Protein AF-A0A9E4I999-F1 (afdb_monomer_lite)

Foldseek 3Di:
DLPQWDWDDPDPPDIWIWHQDPNDIDTPDDDDDD

Radius of gyration: 10.58 Å; chains: 1; bounding box: 24×13×30 Å

Secondary structure (DSSP, 8-state):
--TT-EEEESSSS-EEEEEEETTEEEEEE-----

Sequence (34 aa):
SLSGWWSRRLNREHRLVYRVHNDQLQIAQCRYRH

pLDDT: mean 89.25, std 10.34, range [64.25, 97.06]

Structure (mmCIF, N/CA/C/O backbone):
data_AF-A0A9E4I999-F1
#
_entry.id   AF-A0A9E4I999-F1
#
loop_
_atom_site.group_PDB
_atom_site.id
_atom_site.type_symbol
_atom_site.label_atom_id
_atom_site.label_alt_id
_atom_site.label_comp_id
_atom_site.label_asym_id
_atom_site.label_entity_id
_atom_site.label_seq_id
_atom_site.pdbx_PDB_ins_code
_atom_site.Cartn_x
_atom_site.Cartn_y
_atom_site.Cartn_z
_atom_site.occupancy
_atom_site.B_iso_or_equiv
_atom_site.auth_seq_id
_atom_site.auth_comp_id
_atom_site.auth_asym_id
_atom_site.auth_atom_id
_atom_site.pdbx_PDB_model_num
ATOM 1 N N . SER A 1 1 ? 8.816 3.724 10.115 1.00 64.56 1 SER A N 1
ATOM 2 C CA . SER A 1 1 ? 8.387 2.321 9.948 1.00 64.56 1 SER A CA 1
ATOM 3 C C . SER A 1 1 ? 7.304 2.256 8.880 1.00 64.56 1 SER A C 1
ATOM 5 O O . SER A 1 1 ? 6.439 3.120 8.889 1.00 64.56 1 SER A O 1
ATOM 7 N N . LEU A 1 2 ? 7.333 1.265 7.982 1.00 64.44 2 LEU A N 1
ATOM 8 C CA . LEU A 1 2 ? 6.231 0.960 7.050 1.00 64.44 2 LEU A CA 1
ATOM 9 C C . LEU A 1 2 ? 5.155 0.056 7.698 1.00 64.44 2 LEU A C 1
ATOM 11 O O . LEU A 1 2 ? 4.390 -0.587 6.986 1.00 64.44 2 LEU A O 1
ATOM 15 N N . SER A 1 3 ? 5.093 -0.026 9.035 1.00 79.31 3 SER A N 1
ATOM 16 C CA . SER A 1 3 ? 4.074 -0.802 9.758 1.00 79.31 3 SER A CA 1
ATOM 17 C C . SER A 1 3 ? 2.669 -0.487 9.230 1.00 79.31 3 SER A C 1
ATOM 19 O O . SER A 1 3 ? 2.248 0.668 9.220 1.00 79.31 3 SER A O 1
ATOM 21 N N . GLY A 1 4 ? 1.962 -1.521 8.768 1.00 89.00 4 GLY A N 1
ATOM 22 C CA . GLY A 1 4 ? 0.616 -1.409 8.195 1.00 89.00 4 GLY A CA 1
ATOM 23 C C . GLY A 1 4 ? 0.553 -1.167 6.682 1.00 89.00 4 GLY A C 1
ATOM 24 O O . GLY A 1 4 ? -0.544 -1.017 6.156 1.00 89.00 4 GLY A O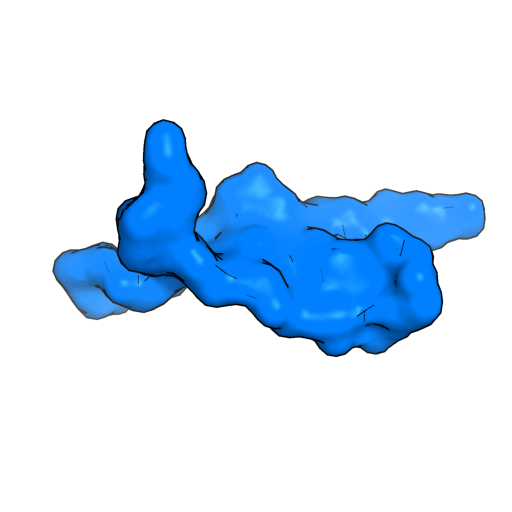 1
ATOM 25 N N . TRP A 1 5 ? 1.687 -1.136 5.974 1.00 95.38 5 TRP A N 1
ATOM 26 C CA . TRP A 1 5 ? 1.730 -1.073 4.510 1.00 95.38 5 TRP A CA 1
ATOM 27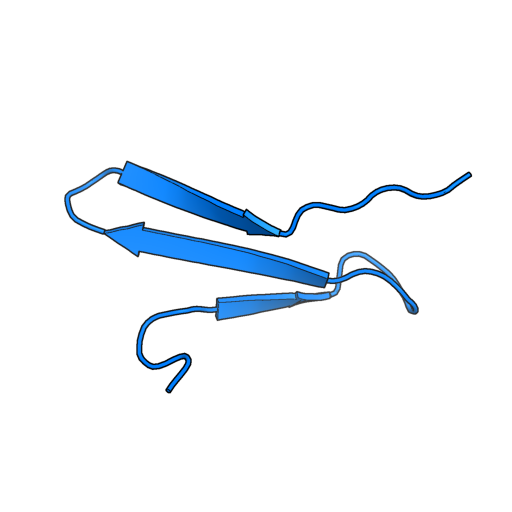 C C . TRP A 1 5 ? 2.109 -2.423 3.904 1.00 95.38 5 TRP A C 1
ATOM 29 O O . TRP A 1 5 ? 3.052 -3.078 4.349 1.00 95.38 5 TRP A O 1
ATOM 39 N N . TRP A 1 6 ? 1.414 -2.810 2.834 1.00 95.62 6 TRP A N 1
ATOM 40 C CA . TRP A 1 6 ? 1.758 -3.970 2.017 1.00 95.62 6 TRP A CA 1
ATOM 41 C C . TRP A 1 6 ? 2.481 -3.538 0.743 1.00 95.62 6 TRP A C 1
ATOM 43 O O . TRP A 1 6 ? 2.208 -2.484 0.169 1.00 95.62 6 TRP A O 1
ATOM 53 N N . SER A 1 7 ? 3.390 -4.395 0.277 1.00 94.81 7 SER A N 1
ATOM 54 C CA . SER A 1 7 ? 4.073 -4.242 -1.007 1.00 94.81 7 SER A CA 1
ATOM 55 C C . SER A 1 7 ? 3.789 -5.453 -1.891 1.00 94.81 7 SER A C 1
ATOM 57 O O . SER A 1 7 ? 4.253 -6.557 -1.600 1.00 94.81 7 SER A O 1
ATOM 59 N N . ARG A 1 8 ? 3.120 -5.238 -3.025 1.00 93.69 8 ARG A N 1
ATOM 60 C CA . ARG A 1 8 ? 2.917 -6.253 -4.069 1.00 93.69 8 ARG A CA 1
ATOM 61 C C . ARG A 1 8 ? 3.838 -5.974 -5.255 1.00 93.69 8 ARG A C 1
ATOM 63 O O . ARG A 1 8 ? 3.924 -4.841 -5.722 1.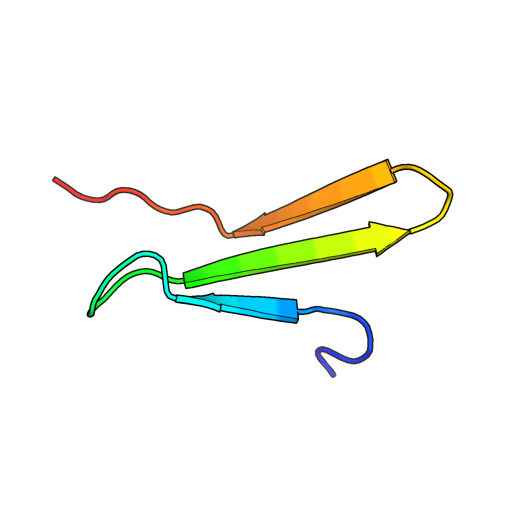00 93.69 8 ARG A O 1
ATOM 70 N N . ARG A 1 9 ? 4.527 -7.004 -5.757 1.00 93.56 9 ARG A N 1
ATOM 71 C CA . ARG A 1 9 ? 5.268 -6.906 -7.027 1.00 93.5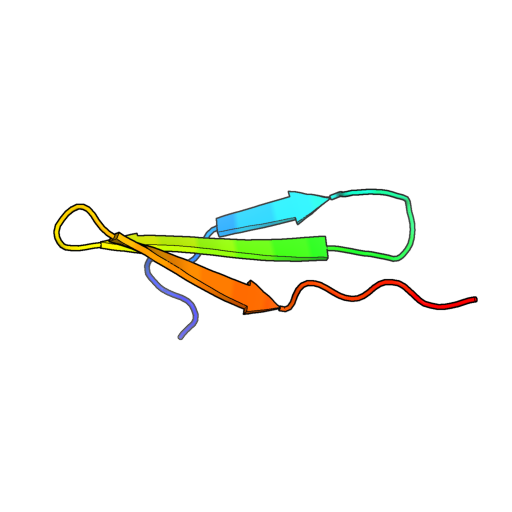6 9 ARG A CA 1
ATOM 72 C C . ARG A 1 9 ? 4.268 -6.850 -8.176 1.00 93.56 9 ARG A C 1
ATOM 74 O O . ARG A 1 9 ? 3.415 -7.727 -8.268 1.00 93.56 9 ARG A O 1
ATOM 81 N N . LEU A 1 10 ? 4.386 -5.830 -9.020 1.00 91.06 10 LEU A N 1
ATOM 82 C CA . LEU A 1 10 ? 3.647 -5.751 -10.282 1.00 91.06 10 LEU A CA 1
ATOM 83 C C . LEU A 1 10 ? 4.458 -6.401 -11.407 1.00 91.06 10 LEU A C 1
ATOM 85 O O . LEU A 1 10 ? 3.916 -7.140 -12.218 1.00 91.06 10 LEU A O 1
ATOM 89 N N . ASN A 1 11 ? 5.772 -6.173 -11.415 1.00 90.19 11 ASN A N 1
ATOM 90 C CA . ASN A 1 11 ? 6.728 -6.851 -12.286 1.00 90.19 11 ASN A CA 1
ATOM 91 C C . ASN A 1 11 ? 8.095 -6.963 -11.568 1.00 90.19 11 ASN A C 1
ATOM 93 O O . ASN A 1 11 ? 8.162 -6.878 -10.336 1.00 90.19 11 ASN A O 1
ATOM 97 N N . ARG A 1 12 ? 9.184 -7.195 -12.318 1.00 90.62 12 ARG A N 1
ATOM 98 C CA . ARG A 1 12 ? 10.544 -7.319 -11.758 1.00 90.62 12 ARG A CA 1
ATOM 99 C C . ARG A 1 12 ? 11.066 -6.022 -11.124 1.00 90.62 12 ARG A C 1
ATOM 101 O O . ARG A 1 12 ? 11.861 -6.097 -10.193 1.00 90.62 12 ARG A O 1
ATOM 108 N N . GLU A 1 13 ? 10.585 -4.869 -11.575 1.00 89.81 13 GLU A N 1
ATOM 109 C CA . GLU A 1 13 ? 11.096 -3.543 -11.206 1.00 89.81 13 GLU A CA 1
ATOM 110 C C . GLU A 1 13 ? 10.121 -2.762 -10.316 1.00 89.81 13 GLU A C 1
ATOM 112 O O . GLU A 1 13 ? 10.518 -2.051 -9.393 1.00 89.81 13 GLU A O 1
ATOM 117 N N . HIS A 1 14 ? 8.822 -2.912 -10.560 1.00 90.88 14 HIS A N 1
ATOM 118 C CA . HIS A 1 14 ? 7.776 -2.091 -9.974 1.00 90.88 14 HIS A CA 1
ATOM 119 C C . HIS A 1 14 ? 7.053 -2.788 -8.826 1.00 90.88 14 HIS A C 1
ATOM 121 O O . HIS A 1 14 ? 6.690 -3.972 -8.878 1.00 90.88 14 HIS A O 1
ATOM 127 N N . ARG A 1 15 ? 6.782 -1.996 -7.785 1.00 93.44 15 ARG A N 1
ATOM 128 C CA . ARG A 1 15 ? 5.999 -2.396 -6.617 1.00 93.44 15 ARG A CA 1
ATOM 129 C C . ARG A 1 15 ? 4.836 -1.438 -6.414 1.00 93.44 15 ARG A C 1
ATOM 131 O O . ARG A 1 15 ? 5.009 -0.223 -6.498 1.00 93.44 15 ARG A O 1
ATOM 138 N N . LEU A 1 16 ? 3.678 -2.014 -6.118 1.00 95.31 16 LEU A N 1
ATOM 139 C CA . LEU A 1 16 ? 2.535 -1.306 -5.567 1.00 95.31 16 LEU A CA 1
ATOM 140 C C . LEU A 1 16 ? 2.676 -1.300 -4.046 1.00 95.31 16 LEU A C 1
ATOM 142 O O . LEU A 1 16 ? 2.728 -2.373 -3.440 1.00 95.31 16 LEU A O 1
ATOM 146 N N . VAL A 1 17 ? 2.717 -0.113 -3.443 1.00 96.06 17 VAL A N 1
ATOM 147 C CA . VAL A 1 17 ? 2.703 0.060 -1.984 1.00 96.06 17 VAL A CA 1
ATOM 148 C C . VAL A 1 17 ? 1.350 0.622 -1.580 1.00 96.06 17 VAL A C 1
ATOM 150 O O . VAL A 1 17 ? 0.985 1.725 -1.996 1.00 96.06 17 VAL A O 1
ATOM 153 N N . TYR A 1 18 ? 0.600 -0.147 -0.796 1.00 96.94 18 TYR A N 1
ATOM 154 C CA . TYR A 1 18 ? -0.793 0.152 -0.478 1.00 96.94 18 TYR A CA 1
ATOM 155 C C . TYR A 1 18 ? -1.177 -0.294 0.932 1.00 96.94 18 TYR A C 1
ATOM 157 O O . TYR A 1 18 ? -0.499 -1.126 1.539 1.00 96.94 18 TYR A O 1
AT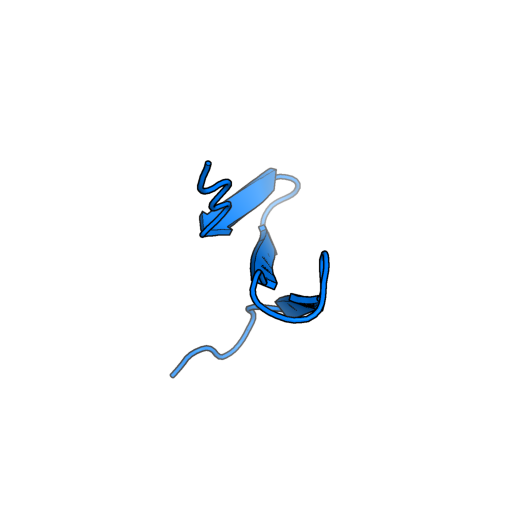OM 165 N N . ARG A 1 19 ? -2.287 0.245 1.439 1.00 96.69 19 ARG A N 1
ATOM 166 C CA . ARG A 1 19 ? -2.976 -0.263 2.628 1.00 96.69 19 ARG A CA 1
ATOM 167 C C . ARG A 1 19 ? -4.483 -0.083 2.539 1.00 96.69 19 ARG A C 1
ATOM 169 O O . ARG A 1 19 ? -4.949 0.846 1.892 1.00 96.69 19 ARG A O 1
ATOM 176 N N . VAL A 1 20 ? -5.223 -0.955 3.213 1.00 96.25 20 VAL A N 1
ATOM 177 C CA . VAL A 1 20 ? -6.632 -0.752 3.548 1.00 96.25 20 VAL A CA 1
ATOM 178 C C . VAL A 1 20 ? -6.684 -0.211 4.972 1.00 96.25 20 VAL A C 1
ATOM 180 O O . VAL A 1 20 ? -6.126 -0.819 5.884 1.00 96.25 20 VAL A O 1
ATOM 183 N N . HIS A 1 21 ? -7.294 0.954 5.150 1.00 95.94 21 HIS A N 1
ATOM 184 C CA . HIS A 1 21 ? -7.424 1.610 6.447 1.00 95.94 21 HIS A CA 1
ATOM 185 C C . HIS A 1 21 ? -8.724 2.412 6.487 1.00 95.94 21 HIS A C 1
ATOM 187 O O . HIS A 1 21 ? -8.955 3.220 5.592 1.00 95.94 21 HIS A O 1
ATOM 193 N N . ASN A 1 22 ? -9.548 2.218 7.523 1.00 96.75 22 ASN A N 1
ATOM 194 C CA . ASN A 1 22 ? -10.868 2.850 7.665 1.00 96.75 22 ASN A CA 1
ATOM 195 C C . ASN A 1 22 ? -11.741 2.697 6.407 1.00 96.75 22 ASN A C 1
ATOM 197 O O . ASN A 1 22 ? -12.245 3.688 5.886 1.00 96.75 22 ASN A O 1
ATOM 201 N N . ASP A 1 23 ? -11.841 1.473 5.877 1.00 96.38 23 ASP A N 1
ATOM 202 C CA . ASP A 1 23 ? -12.565 1.167 4.630 1.00 96.38 23 ASP A CA 1
ATOM 203 C C . ASP A 1 23 ? -12.084 1.930 3.382 1.00 96.38 23 ASP A C 1
ATOM 205 O O . ASP A 1 23 ? -12.730 1.926 2.337 1.00 96.38 23 ASP A O 1
ATOM 209 N N . GLN A 1 24 ? -10.899 2.542 3.444 1.00 97.06 24 GLN A N 1
ATOM 210 C CA . GLN A 1 24 ? -10.278 3.209 2.307 1.00 97.06 24 GLN A CA 1
ATOM 211 C C . GLN A 1 24 ? -9.044 2.454 1.832 1.00 97.06 24 GLN A C 1
ATOM 213 O O . GLN A 1 24 ? -8.150 2.114 2.612 1.00 97.06 24 GLN A O 1
ATOM 218 N N . LEU A 1 25 ? -8.959 2.261 0.516 1.00 96.38 25 LEU A N 1
ATOM 219 C CA . LEU A 1 25 ? -7.733 1.834 -0.140 1.00 96.38 25 LEU A CA 1
ATOM 220 C C . LEU A 1 25 ? -6.828 3.050 -0.356 1.00 96.38 25 LEU A C 1
ATOM 222 O O . LEU A 1 25 ? -7.140 3.948 -1.132 1.00 96.38 25 LEU A O 1
ATOM 226 N N . GLN A 1 26 ? -5.681 3.059 0.311 1.00 96.62 26 GLN A N 1
ATOM 227 C CA . GLN A 1 26 ? -4.674 4.106 0.196 1.00 96.62 26 GLN A CA 1
ATOM 228 C C . GLN A 1 26 ? -3.474 3.580 -0.589 1.00 96.62 26 GLN A C 1
ATOM 230 O O . GLN A 1 26 ? -2.928 2.523 -0.267 1.00 96.62 26 GLN A O 1
ATOM 235 N N . ILE A 1 27 ? -3.044 4.330 -1.604 1.00 96.25 27 ILE A N 1
ATOM 236 C CA . ILE A 1 27 ? -1.911 3.982 -2.467 1.00 96.25 27 ILE A CA 1
ATOM 237 C C . ILE A 1 27 ? -0.800 5.003 -2.229 1.00 96.25 27 ILE A C 1
ATOM 239 O O . ILE A 1 27 ? -0.940 6.169 -2.582 1.00 96.25 27 ILE A O 1
ATOM 243 N N . ALA A 1 28 ? 0.311 4.565 -1.637 1.00 94.62 28 ALA A N 1
ATOM 244 C CA . ALA A 1 28 ? 1.481 5.419 -1.417 1.00 94.62 28 ALA A CA 1
ATOM 245 C C . ALA A 1 28 ? 2.399 5.456 -2.644 1.00 94.62 28 ALA A C 1
ATOM 247 O O . ALA A 1 28 ? 3.060 6.458 -2.913 1.00 94.62 28 ALA A O 1
ATOM 248 N N . GLN A 1 29 ? 2.457 4.351 -3.389 1.00 93.44 29 GLN A N 1
ATOM 249 C CA . GLN A 1 29 ? 3.274 4.254 -4.588 1.00 93.44 29 GLN A CA 1
ATOM 250 C C . GLN A 1 29 ? 2.617 3.331 -5.604 1.00 93.44 29 GLN A C 1
ATOM 252 O O . GLN A 1 29 ? 2.420 2.146 -5.344 1.00 93.44 29 GLN A O 1
ATOM 257 N N . CYS A 1 30 ? 2.367 3.872 -6.790 1.00 90.12 30 CYS A N 1
ATOM 258 C CA . CYS A 1 30 ? 2.057 3.125 -7.997 1.00 90.12 30 CYS A CA 1
ATOM 259 C C . CYS A 1 30 ? 2.833 3.795 -9.127 1.00 90.12 30 CYS A C 1
ATOM 261 O O . CYS A 1 30 ? 2.516 4.916 -9.517 1.00 90.12 30 CYS A O 1
ATOM 263 N N . ARG A 1 31 ? 3.930 3.175 -9.567 1.00 79.25 31 ARG A N 1
ATOM 264 C CA . ARG A 1 31 ? 4.765 3.730 -10.634 1.00 79.25 31 ARG A CA 1
ATOM 265 C C . ARG A 1 31 ? 4.719 2.813 -11.840 1.00 79.25 31 ARG A C 1
ATOM 267 O O . ARG A 1 31 ? 5.045 1.635 -11.741 1.00 79.25 31 ARG A O 1
ATOM 274 N N . TYR A 1 32 ? 4.340 3.408 -12.955 1.00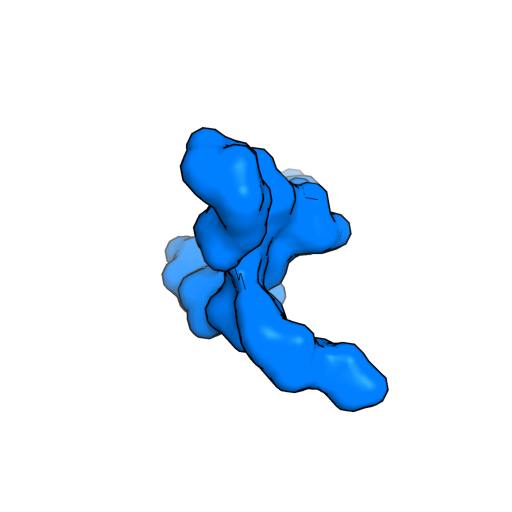 69.00 32 TYR A N 1
ATOM 275 C CA . TYR A 1 32 ? 4.618 2.932 -14.294 1.00 69.00 32 TYR A CA 1
ATOM 276 C C . TYR A 1 32 ? 5.775 3.788 -14.823 1.00 69.00 32 TYR A C 1
ATOM 278 O O . TYR A 1 32 ? 5.787 5.003 -14.614 1.00 69.00 32 TYR A O 1
ATOM 286 N N . ARG A 1 33 ? 6.774 3.164 -15.440 1.00 70.75 33 ARG A N 1
ATOM 287 C CA . ARG A 1 33 ? 7.810 3.848 -16.222 1.00 70.75 33 ARG A CA 1
ATOM 288 C C . ARG A 1 33 ? 7.760 3.274 -17.634 1.00 70.75 33 ARG A C 1
ATOM 290 O O . ARG A 1 33 ? 7.411 2.103 -17.778 1.00 70.75 33 ARG A O 1
ATOM 297 N N . HIS A 1 34 ? 8.021 4.137 -18.613 1.00 64.25 34 HIS A N 1
ATOM 298 C CA . HIS A 1 34 ? 8.157 3.777 -20.024 1.00 64.25 34 HIS A CA 1
ATOM 299 C C . HIS A 1 34 ? 9.383 2.895 -20.242 1.00 64.25 34 HIS A C 1
ATOM 301 O O . HIS A 1 34 ? 10.390 3.139 -19.536 1.00 64.25 34 HIS A O 1
#